Protein AF-A0AAD4V5F5-F1 (afdb_monomer)

Organism: Prunus dulcis (NCBI:txid3755)

Nearest PDB structures (foldseek):
  1jly-assembly1_B  TM=9.102E-01  e=1.883E-11  Amaranthus caudatus
  4efr-assembly1_A  TM=7.839E-01  e=2.768E-03  Bombyx mor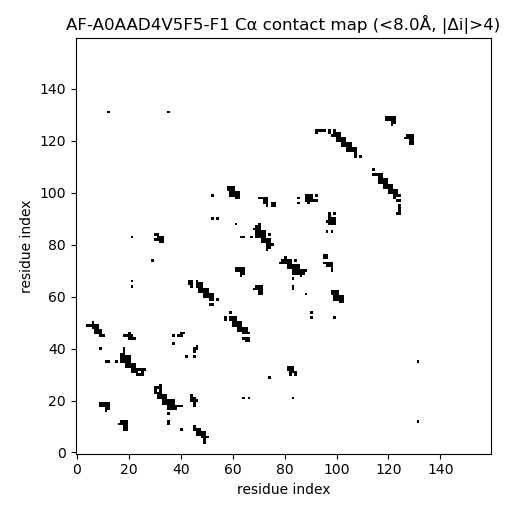i
  4iy8-assembly2_B  TM=7.505E-01  e=5.653E-03  Bombyx mori
  2y9g-assembly1_A  TM=6.798E-01  e=1.225E-02  Laetiporus sulphureus
  1w3a-assembly1_A  TM=6.903E-01  e=2.503E-02  Laetiporus sulphureus

InterPro domains:
  IPR008998 Agglutinin domain [PF07468] (3-132)
  IPR00899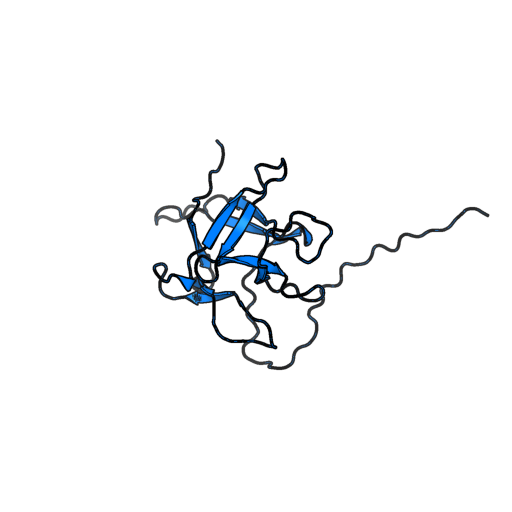8 Agglutinin domain [SM00791] (3-147)
  IPR036242 Agglutinin domain superfamily [SSF50382] (3-138)
  IPR053237 Natterin, C-terminal [PTHR39244] (1-140)

Structure (mmCIF, N/CA/C/O backbone):
data_AF-A0AAD4V5F5-F1
#
_entry.id   AF-A0AAD4V5F5-F1
#
loop_
_atom_site.group_PDB
_atom_site.id
_atom_site.type_symbol
_atom_site.label_atom_id
_atom_site.label_alt_id
_ato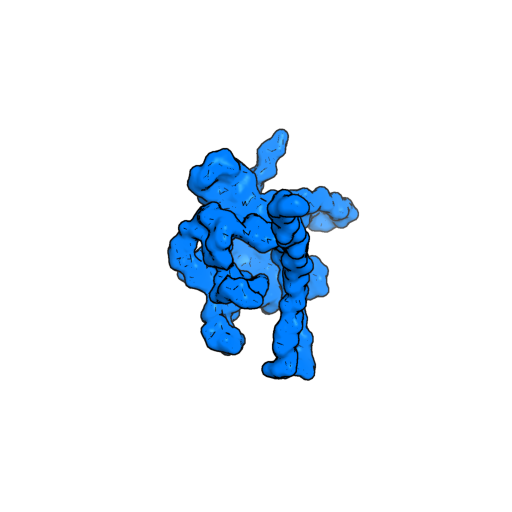m_site.label_comp_id
_atom_site.label_asym_id
_atom_site.label_entity_id
_atom_site.label_seq_id
_atom_site.pdbx_PDB_ins_code
_atom_site.Cartn_x
_atom_site.Cartn_y
_atom_site.Cartn_z
_atom_site.occupancy
_atom_site.B_iso_or_equiv
_atom_site.auth_seq_id
_atom_site.auth_comp_id
_atom_site.auth_asym_id
_atom_site.auth_atom_id
_atom_site.pdbx_PDB_model_num
ATOM 1 N N . MET A 1 1 ? 16.214 5.092 17.891 1.00 32.88 1 MET A N 1
ATOM 2 C CA . MET A 1 1 ? 16.113 5.566 16.495 1.00 32.88 1 MET A CA 1
ATOM 3 C C . MET A 1 1 ? 14.712 5.260 15.984 1.00 32.88 1 MET A C 1
ATOM 5 O O . MET A 1 1 ? 14.369 4.090 15.866 1.00 32.88 1 MET A O 1
ATOM 9 N N . ALA A 1 2 ? 13.869 6.277 15.794 1.00 42.41 2 ALA A N 1
ATOM 10 C CA . ALA A 1 2 ? 12.542 6.091 15.210 1.00 42.41 2 ALA A CA 1
ATOM 11 C C . ALA A 1 2 ? 12.698 5.975 13.689 1.00 42.41 2 ALA A C 1
ATOM 13 O O . ALA A 1 2 ? 13.260 6.865 13.058 1.00 42.41 2 ALA A O 1
ATOM 14 N N . PHE A 1 3 ? 12.250 4.864 13.110 1.00 54.47 3 PHE A N 1
ATOM 15 C CA . PHE A 1 3 ? 12.245 4.680 11.663 1.00 54.47 3 PHE A CA 1
ATOM 16 C C . PHE A 1 3 ? 11.147 5.569 11.067 1.00 54.47 3 PHE A C 1
ATOM 18 O O . PHE A 1 3 ? 9.963 5.255 11.180 1.00 54.47 3 PHE A O 1
ATOM 25 N N . GLN A 1 4 ? 11.536 6.714 10.505 1.00 58.75 4 GLN A N 1
ATOM 26 C CA . GLN A 1 4 ? 10.622 7.607 9.800 1.00 58.75 4 GLN A CA 1
ATOM 27 C C . GLN A 1 4 ? 10.596 7.220 8.327 1.00 58.75 4 GLN A C 1
ATOM 29 O O . GLN A 1 4 ? 11.562 7.414 7.593 1.00 58.75 4 GLN A O 1
ATOM 34 N N . LEU A 1 5 ? 9.479 6.633 7.911 1.00 66.62 5 LEU A N 1
ATOM 35 C CA . LEU A 1 5 ? 9.217 6.365 6.506 1.00 66.62 5 LEU A CA 1
ATOM 36 C C . LEU A 1 5 ? 8.971 7.685 5.767 1.00 66.62 5 LEU A C 1
ATOM 38 O O . LEU A 1 5 ? 8.318 8.577 6.318 1.00 66.62 5 LEU A O 1
ATOM 42 N N . PRO A 1 6 ? 9.465 7.822 4.527 1.00 78.00 6 PRO A N 1
ATOM 43 C CA . PRO A 1 6 ? 9.193 9.001 3.726 1.00 78.00 6 PRO A CA 1
ATOM 44 C C . PRO A 1 6 ? 7.686 9.137 3.475 1.00 78.00 6 PRO A C 1
ATOM 46 O O . PRO A 1 6 ? 6.978 8.152 3.255 1.00 78.00 6 PRO A O 1
ATOM 49 N N . ARG A 1 7 ? 7.193 10.382 3.490 1.00 83.81 7 ARG A N 1
ATOM 50 C CA . ARG A 1 7 ? 5.768 10.689 3.278 1.00 83.81 7 ARG A CA 1
ATOM 51 C C . ARG A 1 7 ? 5.276 10.228 1.907 1.00 83.81 7 ARG A C 1
ATOM 53 O O . ARG A 1 7 ? 4.127 9.820 1.791 1.00 83.81 7 ARG A O 1
ATOM 60 N N . PHE A 1 8 ? 6.136 10.285 0.896 1.00 87.56 8 PHE A N 1
ATOM 61 C CA . PHE A 1 8 ? 5.869 9.795 -0.451 1.00 87.56 8 PHE A CA 1
ATOM 62 C C . PHE A 1 8 ? 6.914 8.754 -0.822 1.00 87.56 8 PHE A C 1
ATOM 64 O O . PHE A 1 8 ? 8.098 8.935 -0.540 1.00 87.56 8 PHE A O 1
ATOM 71 N N . PHE A 1 9 ? 6.482 7.661 -1.437 1.00 85.62 9 PHE A N 1
ATOM 72 C CA . PHE A 1 9 ? 7.356 6.554 -1.788 1.00 85.62 9 PHE A CA 1
ATOM 73 C C . PHE A 1 9 ? 6.828 5.788 -2.999 1.00 85.62 9 PHE A C 1
ATOM 75 O O . PHE A 1 9 ? 5.644 5.829 -3.326 1.00 85.62 9 PHE A O 1
ATOM 82 N N . ALA A 1 10 ? 7.729 5.047 -3.636 1.00 86.12 10 ALA A N 1
ATOM 83 C CA . ALA A 1 10 ? 7.405 4.066 -4.657 1.00 86.12 10 ALA A CA 1
ATOM 84 C C . ALA A 1 10 ? 7.904 2.695 -4.198 1.00 86.12 10 ALA A C 1
ATOM 86 O O . ALA A 1 10 ? 8.963 2.579 -3.578 1.00 86.12 10 ALA A O 1
ATOM 87 N N . LEU A 1 11 ? 7.148 1.642 -4.502 1.00 83.56 11 LEU A N 1
ATOM 88 C CA . LEU A 1 11 ? 7.533 0.273 -4.165 1.00 83.56 11 LEU A CA 1
ATOM 89 C C . LEU A 1 11 ? 8.129 -0.400 -5.396 1.00 83.56 11 LEU A C 1
ATOM 91 O O . LEU A 1 11 ? 7.444 -0.556 -6.400 1.00 83.56 11 LEU A O 1
ATOM 95 N N . LYS A 1 12 ? 9.386 -0.837 -5.310 1.00 83.38 12 LYS A N 1
ATOM 96 C CA . LYS A 1 12 ? 10.024 -1.682 -6.327 1.00 83.38 12 LYS A CA 1
ATOM 97 C C . LYS A 1 12 ? 10.050 -3.125 -5.840 1.00 83.38 12 LYS A C 1
ATOM 99 O O . LYS A 1 12 ? 10.438 -3.401 -4.705 1.00 83.38 12 LYS A O 1
ATOM 104 N N . SER A 1 13 ? 9.639 -4.059 -6.687 1.00 78.81 13 SER A N 1
ATOM 105 C CA . SER A 1 13 ? 9.742 -5.482 -6.376 1.00 78.81 13 SER A CA 1
ATOM 106 C C . SER A 1 13 ? 11.127 -6.000 -6.758 1.00 78.81 13 SER A C 1
ATOM 108 O O . SER A 1 13 ? 11.558 -5.867 -7.899 1.00 78.81 13 SER A O 1
ATOM 110 N N . LYS A 1 14 ? 11.809 -6.666 -5.818 1.00 73.75 14 LYS A N 1
ATOM 111 C CA . LYS A 1 14 ? 13.106 -7.323 -6.070 1.00 73.75 14 LYS A CA 1
ATOM 112 C C . LYS A 1 14 ? 13.000 -8.500 -7.054 1.00 73.75 14 LYS A C 1
ATOM 114 O O . LYS A 1 14 ? 14.002 -8.916 -7.609 1.00 73.75 1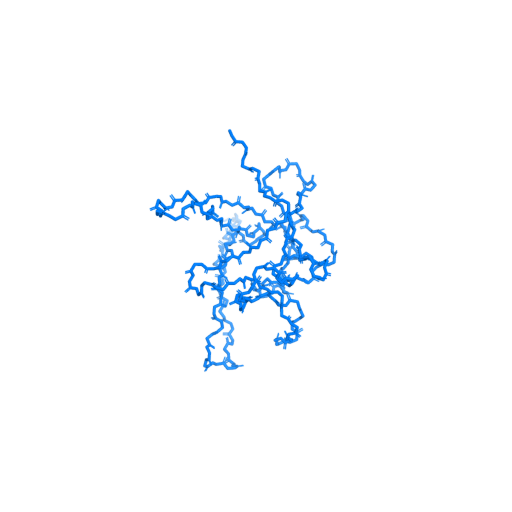4 LYS A O 1
ATOM 119 N N . LYS A 1 15 ? 11.801 -9.065 -7.260 1.00 72.12 15 LYS A N 1
ATOM 120 C CA . LYS A 1 15 ? 11.613 -10.272 -8.088 1.00 72.12 15 LYS A CA 1
ATOM 121 C C . LYS A 1 15 ? 11.598 -10.002 -9.588 1.00 72.12 15 LYS A C 1
ATOM 123 O O . LYS A 1 15 ? 12.042 -10.846 -10.349 1.00 72.12 15 LYS A O 1
ATOM 128 N N . ASN A 1 16 ? 11.002 -8.891 -9.996 1.00 75.50 16 ASN A N 1
ATOM 129 C CA . ASN A 1 16 ? 10.806 -8.536 -11.402 1.00 75.50 16 ASN A CA 1
ATOM 130 C C . ASN A 1 16 ? 11.392 -7.162 -11.739 1.00 75.50 16 ASN A C 1
ATOM 132 O O . ASN A 1 16 ? 11.224 -6.698 -12.856 1.00 75.50 16 ASN A O 1
ATOM 136 N N . GLU A 1 17 ? 12.011 -6.499 -10.759 1.00 79.69 17 GLU A N 1
ATOM 137 C CA . GLU A 1 17 ? 12.595 -5.160 -10.864 1.00 79.69 17 GLU A CA 1
ATOM 138 C C . GLU A 1 17 ? 11.636 -4.065 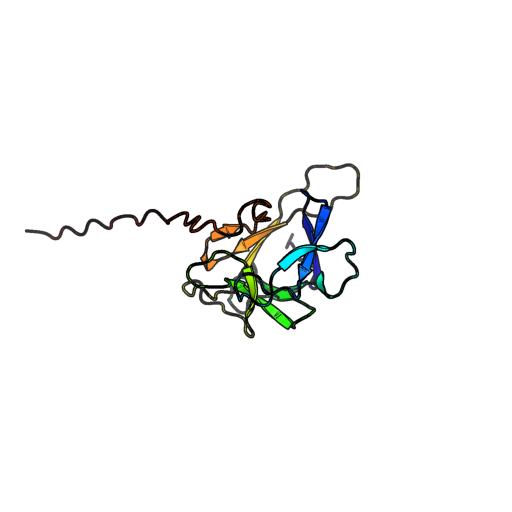-11.351 1.00 79.69 17 GLU A C 1
ATOM 140 O O . GLU A 1 17 ? 12.068 -2.961 -11.669 1.00 79.69 17 GLU A O 1
ATOM 145 N N . LYS A 1 18 ? 10.328 -4.330 -11.340 1.00 84.31 18 LYS A N 1
ATOM 146 C CA . LYS A 1 18 ? 9.295 -3.361 -11.705 1.00 84.31 18 LYS A CA 1
ATOM 147 C C . LYS A 1 18 ? 8.795 -2.608 -10.478 1.00 84.31 18 LYS A C 1
ATOM 149 O O . LYS A 1 18 ? 8.828 -3.110 -9.347 1.00 84.31 18 LYS A O 1
ATOM 154 N N . HIS A 1 19 ? 8.276 -1.416 -10.723 1.00 84.69 19 HIS A N 1
ATOM 155 C CA . HIS A 1 19 ? 7.588 -0.590 -9.746 1.00 84.69 19 HIS A CA 1
ATOM 156 C C . HIS A 1 19 ? 6.110 -0.972 -9.656 1.00 84.69 19 HIS A C 1
ATOM 158 O O . HIS A 1 19 ? 5.471 -1.301 -10.659 1.00 84.69 19 HIS A O 1
ATOM 164 N N . LEU A 1 20 ? 5.572 -0.945 -8.438 1.00 84.94 20 LEU A N 1
ATOM 165 C CA . LEU A 1 20 ? 4.140 -1.035 -8.199 1.00 84.94 20 LEU A CA 1
ATOM 166 C C . LEU A 1 20 ? 3.490 0.208 -8.795 1.00 84.94 20 LEU A C 1
ATOM 168 O O . LEU A 1 20 ? 3.857 1.317 -8.421 1.00 84.94 20 LEU A O 1
ATOM 172 N N . GLN A 1 21 ? 2.531 0.016 -9.688 1.00 86.06 21 GLN A N 1
ATOM 173 C CA . GLN A 1 21 ? 1.769 1.093 -10.293 1.00 86.06 21 GLN A CA 1
ATOM 174 C C . GLN A 1 21 ? 0.280 0.776 -10.294 1.00 86.06 21 GLN A C 1
ATOM 176 O O . GLN A 1 21 ? -0.131 -0.387 -10.330 1.00 86.06 21 GLN A O 1
ATOM 181 N N . TYR A 1 22 ? -0.518 1.832 -10.256 1.00 84.38 22 TYR A N 1
ATOM 182 C CA . TYR A 1 22 ? -1.937 1.775 -10.561 1.00 84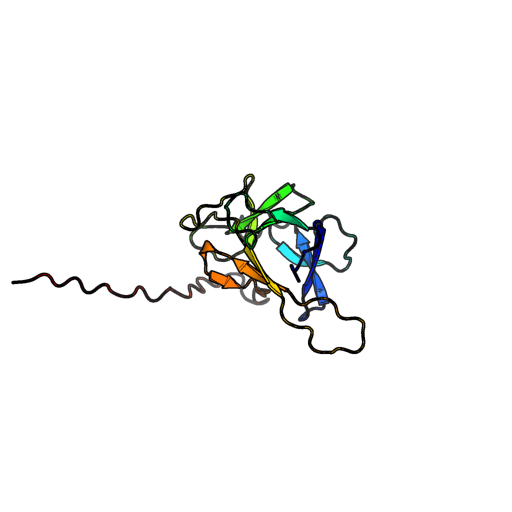.38 22 TYR A CA 1
ATOM 183 C C . TYR A 1 22 ? -2.146 1.398 -12.032 1.00 84.38 22 TYR A C 1
ATOM 185 O O . TYR A 1 22 ? -1.489 1.967 -12.904 1.00 84.38 22 TYR A O 1
ATOM 193 N N . ILE A 1 23 ? -3.064 0.470 -12.308 1.00 81.62 23 ILE A N 1
ATOM 194 C CA . ILE A 1 23 ? -3.480 0.128 -13.673 1.00 81.62 23 ILE A CA 1
ATOM 195 C C . ILE A 1 23 ? -4.957 0.466 -13.886 1.00 81.62 23 ILE A C 1
ATOM 197 O O . ILE A 1 23 ? -5.791 0.254 -13.009 1.00 81.62 23 ILE A O 1
ATOM 201 N N . HIS A 1 24 ? -5.282 0.977 -15.075 1.00 74.88 24 HIS A N 1
ATOM 202 C CA . HIS A 1 24 ? -6.657 1.301 -15.486 1.00 74.88 24 HIS A CA 1
ATOM 203 C C . HIS A 1 24 ? -7.458 0.093 -15.970 1.00 74.88 24 HIS A C 1
ATOM 205 O O . HIS A 1 24 ? -8.611 0.251 -16.350 1.00 74.88 24 HIS A O 1
ATOM 211 N N . GLN A 1 25 ? -6.851 -1.093 -16.012 1.00 72.31 25 GLN A N 1
ATOM 212 C CA . GLN A 1 25 ? -7.557 -2.301 -16.419 1.00 72.31 25 GLN A CA 1
ATOM 213 C C . GLN A 1 25 ? -8.453 -2.799 -15.292 1.00 72.31 25 GLN A C 1
ATOM 215 O O . GLN A 1 25 ? -7.984 -3.052 -14.181 1.00 72.31 25 GLN A O 1
ATOM 220 N N . ASP A 1 26 ? -9.717 -3.018 -15.635 1.00 67.81 26 ASP A N 1
ATOM 221 C CA . ASP A 1 26 ? -10.670 -3.699 -14.777 1.00 67.81 26 ASP A CA 1
ATOM 222 C C . ASP A 1 26 ? -10.486 -5.204 -14.947 1.00 67.81 26 ASP A C 1
ATOM 224 O O . ASP A 1 26 ? -10.866 -5.793 -15.960 1.00 67.81 26 ASP A O 1
ATOM 228 N N . ILE A 1 27 ? -9.876 -5.841 -13.953 1.00 66.62 27 ILE A N 1
ATOM 229 C CA . ILE A 1 27 ? -9.755 -7.300 -13.917 1.00 66.62 27 ILE A CA 1
ATOM 230 C C . ILE A 1 27 ? -10.887 -7.807 -13.035 1.00 66.62 27 ILE A C 1
ATOM 232 O O . ILE A 1 27 ? -10.998 -7.413 -11.878 1.00 66.62 27 ILE A O 1
ATOM 236 N N . GLU A 1 28 ? -11.753 -8.656 -13.588 1.00 64.88 28 GLU A N 1
ATOM 237 C CA . GLU A 1 28 ? -12.877 -9.258 -12.853 1.00 64.88 28 GLU A CA 1
ATOM 238 C C . GLU A 1 28 ? -13.815 -8.227 -12.180 1.00 64.88 28 GLU A C 1
ATOM 240 O O . GLU A 1 28 ? -14.368 -8.486 -11.117 1.00 64.88 28 GLU A O 1
ATOM 245 N N . LYS A 1 29 ? -14.034 -7.064 -12.822 1.00 69.62 29 LYS A N 1
ATOM 246 C CA . LYS A 1 29 ? -14.827 -5.918 -12.309 1.00 69.62 29 LYS A CA 1
ATOM 247 C C . LYS A 1 29 ? -14.217 -5.196 -11.102 1.00 69.62 29 LYS A C 1
ATOM 249 O O . LYS A 1 29 ? -14.895 -4.395 -10.459 1.00 69.62 29 LYS A O 1
ATOM 254 N N . LEU A 1 30 ? -12.952 -5.457 -10.788 1.00 71.38 30 LEU A N 1
ATOM 255 C CA . LEU A 1 30 ? -12.240 -4.728 -9.751 1.00 71.38 30 LEU A CA 1
ATOM 256 C C . LEU A 1 30 ? -11.573 -3.498 -10.348 1.00 71.38 30 LEU A C 1
ATOM 258 O O . LEU A 1 30 ? -10.706 -3.600 -11.213 1.00 71.38 30 LEU A O 1
ATOM 262 N N . HIS A 1 31 ? -11.962 -2.340 -9.831 1.00 78.94 31 HIS A N 1
ATOM 263 C CA . HIS A 1 31 ? -11.316 -1.075 -10.132 1.00 78.94 31 HIS A CA 1
ATOM 264 C C . HIS A 1 31 ? -10.159 -0.826 -9.161 1.00 78.94 31 HIS A C 1
ATOM 266 O O . HIS A 1 31 ? -10.176 -1.238 -7.999 1.00 78.94 31 HIS A O 1
ATOM 272 N N . GLY A 1 32 ? -9.154 -0.093 -9.625 1.00 81.00 32 GLY A N 1
ATOM 273 C CA . GLY A 1 32 ? -8.067 0.377 -8.774 1.00 81.00 32 GLY A CA 1
ATOM 274 C C . GLY A 1 32 ? -6.990 -0.651 -8.464 1.00 81.00 32 GLY A C 1
ATOM 275 O O . GLY A 1 32 ? -6.391 -0.641 -7.385 1.00 81.00 32 GLY A O 1
ATOM 276 N N . ILE A 1 33 ? -6.740 -1.545 -9.412 1.00 84.06 33 ILE A N 1
ATOM 277 C CA . ILE A 1 33 ? -5.764 -2.616 -9.271 1.00 84.06 33 ILE A CA 1
ATOM 278 C C . ILE A 1 33 ? -4.347 -2.042 -9.241 1.00 84.06 33 ILE A C 1
ATOM 280 O O . ILE A 1 33 ? -4.003 -1.108 -9.967 1.00 84.06 33 ILE A O 1
ATOM 284 N N . LEU A 1 34 ? -3.513 -2.627 -8.381 1.00 85.00 34 LEU A N 1
ATOM 285 C CA . LEU A 1 34 ? -2.098 -2.302 -8.264 1.00 85.00 34 LEU A CA 1
ATOM 286 C C . LEU A 1 34 ? -1.266 -3.466 -8.804 1.00 85.00 34 LEU A C 1
ATOM 288 O O . LEU A 1 34 ? -1.397 -4.600 -8.34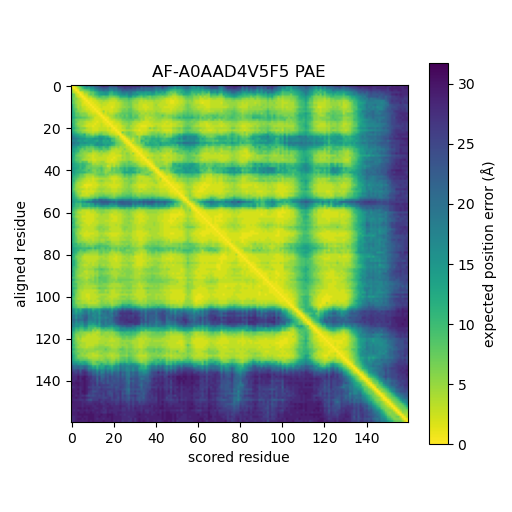2 1.00 85.00 34 LEU A O 1
ATOM 292 N N . GLN A 1 35 ? -0.382 -3.190 -9.759 1.00 83.38 35 GLN A N 1
ATOM 293 C CA . GLN A 1 35 ? 0.444 -4.202 -10.410 1.00 83.38 35 GLN A CA 1
ATOM 294 C C . GLN A 1 35 ? 1.907 -3.763 -10.466 1.00 83.38 35 GLN A C 1
ATOM 296 O O . GLN A 1 35 ? 2.218 -2.601 -10.701 1.00 83.38 35 GLN A O 1
ATOM 301 N N . PHE A 1 36 ? 2.832 -4.704 -10.273 1.00 82.12 36 PHE A N 1
ATOM 302 C CA . PHE A 1 36 ? 4.259 -4.453 -10.476 1.00 82.12 36 PHE A CA 1
ATOM 303 C C . PHE A 1 36 ? 4.618 -4.543 -11.963 1.00 82.12 36 PHE A C 1
ATOM 305 O O . PHE A 1 36 ? 5.241 -5.513 -12.395 1.00 82.12 36 PHE A O 1
ATOM 312 N N . SER A 1 37 ? 4.196 -3.549 -12.736 1.00 81.38 37 SER A N 1
ATOM 313 C CA . SER A 1 37 ? 4.462 -3.433 -14.175 1.00 81.38 37 SER A CA 1
ATOM 314 C C . SER A 1 37 ? 5.129 -2.110 -14.561 1.00 81.38 37 SER A C 1
ATOM 316 O O . SER A 1 37 ? 5.476 -1.936 -15.722 1.00 81.38 37 SER A O 1
ATOM 318 N N . GLY A 1 38 ? 5.352 -1.198 -13.608 1.00 77.25 38 GLY A N 1
ATOM 319 C CA . GLY A 1 38 ? 5.925 0.114 -13.888 1.00 77.25 38 GLY A CA 1
ATOM 320 C C . GLY A 1 38 ? 7.421 0.053 -14.166 1.00 77.25 38 GLY A C 1
ATOM 321 O O . GLY A 1 38 ? 8.192 -0.442 -13.345 1.00 77.25 38 GLY A O 1
ATOM 322 N N . ASP A 1 39 ? 7.831 0.591 -15.308 1.00 76.81 39 ASP A N 1
ATOM 323 C CA . ASP A 1 39 ? 9.239 0.748 -15.687 1.00 76.81 39 ASP A CA 1
ATOM 324 C C . ASP A 1 39 ? 9.873 2.020 -15.117 1.00 76.81 39 ASP A C 1
ATOM 326 O O . ASP A 1 39 ? 11.080 2.070 -14.898 1.00 76.81 39 ASP A O 1
ATOM 330 N N . ASN A 1 40 ? 9.062 3.045 -14.837 1.00 73.69 40 ASN A N 1
ATOM 331 C CA . ASN A 1 40 ? 9.545 4.353 -14.415 1.00 73.69 40 ASN A CA 1
ATOM 332 C C . ASN A 1 40 ? 8.969 4.764 -13.051 1.00 73.69 40 ASN A C 1
ATOM 334 O O . ASN A 1 40 ? 7.753 4.857 -12.876 1.00 73.69 40 ASN A O 1
ATOM 338 N N . VAL A 1 41 ? 9.855 5.067 -12.099 1.00 72.44 41 VAL A N 1
ATOM 339 C CA . VAL A 1 41 ? 9.509 5.536 -10.745 1.00 72.44 41 VAL A CA 1
ATOM 340 C C . VAL A 1 41 ? 8.898 6.943 -10.731 1.00 72.44 41 VAL A C 1
ATOM 342 O O . VAL A 1 41 ? 8.187 7.298 -9.796 1.00 72.44 41 VAL A O 1
ATOM 345 N N . VAL A 1 42 ? 9.157 7.739 -11.774 1.00 74.31 42 VAL A N 1
ATOM 346 C CA . VAL A 1 42 ? 8.651 9.117 -11.915 1.00 74.31 42 VAL A CA 1
ATOM 347 C C . VAL A 1 42 ? 7.177 9.133 -12.343 1.00 74.31 42 VAL A C 1
ATOM 349 O O . VAL A 1 42 ? 6.529 10.175 -12.341 1.00 74.31 42 VAL A O 1
ATOM 352 N N . SER A 1 43 ? 6.619 7.971 -12.689 1.00 77.88 43 SER A N 1
ATOM 353 C CA . SER A 1 43 ? 5.216 7.852 -13.060 1.00 77.88 43 SER A CA 1
ATOM 354 C C . SER A 1 43 ? 4.301 8.219 -11.881 1.00 77.88 43 SER A C 1
ATOM 356 O O . SER A 1 43 ? 4.445 7.628 -10.806 1.00 77.88 43 SER A O 1
ATOM 358 N N . PRO A 1 44 ? 3.306 9.112 -12.061 1.00 80.62 44 PRO A N 1
ATOM 359 C CA . PRO A 1 44 ? 2.356 9.458 -10.998 1.00 80.62 44 PRO A CA 1
ATOM 360 C C . PRO A 1 44 ? 1.539 8.242 -10.532 1.00 80.62 44 PRO A C 1
ATOM 362 O O . PRO A 1 44 ? 1.086 8.187 -9.391 1.00 80.62 44 PRO A O 1
ATOM 365 N N . TYR A 1 45 ? 1.405 7.223 -11.387 1.00 85.38 45 TYR A N 1
ATOM 366 C CA . TYR A 1 45 ? 0.744 5.955 -11.073 1.00 85.38 45 TYR A CA 1
ATOM 367 C C . TYR A 1 45 ? 1.539 5.076 -10.100 1.00 85.38 45 TYR A C 1
ATOM 369 O O . TYR A 1 45 ? 0.955 4.203 -9.460 1.00 85.38 45 TYR A O 1
ATOM 377 N N . ALA A 1 46 ? 2.854 5.288 -9.995 1.00 86.31 46 ALA A N 1
ATOM 378 C CA . ALA A 1 46 ? 3.759 4.523 -9.137 1.00 86.31 46 ALA A CA 1
ATOM 379 C C . ALA A 1 46 ? 4.051 5.211 -7.790 1.00 86.31 46 ALA A C 1
ATOM 381 O O . ALA A 1 46 ? 4.826 4.693 -6.980 1.00 86.31 46 ALA A O 1
ATOM 382 N N . GLN A 1 47 ? 3.439 6.374 -7.547 1.00 89.38 47 GLN A N 1
ATOM 383 C CA . GLN A 1 47 ? 3.622 7.157 -6.331 1.00 89.38 47 GLN A CA 1
ATOM 384 C C . GLN A 1 47 ? 2.532 6.853 -5.300 1.00 89.38 47 GLN A C 1
ATOM 386 O O . GLN A 1 47 ? 1.330 6.888 -5.581 1.00 89.38 47 GLN A O 1
ATOM 391 N N . PHE A 1 48 ? 2.973 6.587 -4.074 1.00 90.19 48 PHE A N 1
ATOM 392 C CA . PHE A 1 48 ? 2.117 6.338 -2.925 1.00 90.19 48 PHE A CA 1
ATOM 393 C C . PHE A 1 48 ? 2.477 7.282 -1.789 1.00 90.19 48 PHE A C 1
ATOM 395 O O . PHE A 1 48 ? 3.636 7.642 -1.586 1.00 90.19 48 PHE A O 1
ATOM 402 N N . GLN A 1 49 ? 1.465 7.659 -1.024 1.00 91.25 49 GLN A N 1
ATOM 403 C CA . GLN A 1 49 ? 1.589 8.487 0.154 1.00 91.25 49 GLN A CA 1
ATOM 404 C C . GLN A 1 49 ? 1.356 7.645 1.404 1.00 91.25 49 GLN A C 1
ATOM 406 O O . GLN A 1 49 ? 0.376 6.905 1.502 1.00 91.25 49 GLN A O 1
ATOM 411 N N . MET A 1 50 ? 2.247 7.796 2.377 1.00 89.06 50 MET A N 1
ATOM 412 C CA . MET A 1 50 ? 2.057 7.282 3.721 1.00 89.06 50 MET A CA 1
ATOM 413 C C . MET A 1 50 ? 1.320 8.322 4.556 1.00 89.06 50 MET A C 1
ATOM 415 O O . MET A 1 50 ? 1.741 9.477 4.645 1.00 89.06 50 MET A O 1
ATOM 419 N N . VAL A 1 51 ? 0.226 7.905 5.177 1.00 90.19 51 VAL A N 1
ATOM 420 C CA . VAL A 1 51 ? -0.579 8.734 6.073 1.00 90.19 51 VAL A CA 1
ATOM 421 C C . VAL A 1 51 ? -0.569 8.056 7.436 1.00 90.19 51 VAL A C 1
ATOM 423 O O . VAL A 1 51 ? -0.838 6.863 7.529 1.00 90.19 51 VAL A O 1
ATOM 426 N N . ALA A 1 52 ? -0.203 8.775 8.495 1.00 87.94 52 ALA A N 1
ATOM 427 C CA . ALA A 1 52 ? -0.214 8.206 9.841 1.00 87.94 52 ALA A CA 1
ATOM 428 C C . ALA A 1 52 ? -1.647 7.822 10.240 1.00 87.94 52 ALA A C 1
ATOM 430 O O . ALA A 1 52 ? -2.583 8.554 9.918 1.00 87.94 52 ALA A O 1
ATOM 431 N N . ALA A 1 53 ? -1.809 6.691 10.929 1.00 86.50 53 ALA A N 1
ATOM 432 C CA . ALA A 1 53 ? -3.082 6.373 11.562 1.00 86.50 53 ALA A CA 1
ATOM 433 C C . ALA A 1 53 ? -3.372 7.382 12.687 1.00 86.50 53 ALA A C 1
ATOM 435 O O . ALA A 1 53 ? -2.461 7.818 13.397 1.00 86.50 53 ALA A O 1
ATOM 436 N N . THR A 1 54 ? -4.642 7.736 12.843 1.00 82.38 54 THR A N 1
ATOM 437 C CA . THR A 1 54 ? -5.176 8.536 13.950 1.00 82.38 54 THR A CA 1
ATOM 438 C C . THR A 1 54 ? -5.147 7.746 15.258 1.00 82.38 54 THR A C 1
ATOM 440 O O . THR A 1 54 ? -4.914 8.316 16.324 1.00 82.38 54 THR A O 1
ATOM 443 N N . SER A 1 55 ? -5.338 6.424 15.188 1.00 70.06 55 SER A N 1
ATOM 444 C CA . SER A 1 55 ? -5.190 5.520 16.331 1.00 70.06 55 SER A CA 1
ATOM 445 C C . SER A 1 55 ? -3.844 5.715 17.046 1.00 70.06 55 SER A C 1
ATOM 447 O O . SER A 1 55 ? -2.795 5.803 16.409 1.00 70.06 55 SER A O 1
ATOM 449 N N . CYS A 1 56 ? -3.844 5.699 18.388 1.00 56.78 56 CYS A N 1
ATOM 450 C CA . CYS A 1 56 ? -2.672 5.923 19.257 1.00 56.78 56 CYS A CA 1
ATOM 451 C C . CYS A 1 56 ? -1.449 5.014 18.992 1.00 56.78 56 CYS A C 1
ATOM 453 O O . CYS A 1 56 ? -0.385 5.207 19.589 1.00 56.78 56 CYS A O 1
ATOM 455 N N . ASN A 1 57 ? -1.552 4.031 18.097 1.00 65.69 57 ASN A N 1
ATOM 456 C CA . ASN A 1 57 ? -0.414 3.258 17.632 1.00 65.69 57 ASN A CA 1
ATOM 457 C C . ASN A 1 57 ? 0.362 4.012 16.546 1.00 65.69 57 ASN A C 1
ATOM 459 O O . ASN A 1 57 ? 0.143 3.807 15.355 1.00 65.69 57 ASN A O 1
ATOM 463 N N . ARG A 1 58 ? 1.395 4.760 16.960 1.00 68.75 58 ARG A N 1
ATOM 464 C CA . ARG A 1 58 ? 2.380 5.446 16.084 1.00 68.75 58 ARG A CA 1
ATOM 465 C C . ARG A 1 58 ? 3.106 4.552 15.057 1.00 68.75 58 ARG A C 1
ATOM 467 O O . ARG A 1 58 ? 3.968 5.032 14.329 1.00 68.75 58 ARG A O 1
ATOM 474 N N . ARG A 1 59 ? 2.825 3.249 15.038 1.00 82.44 59 ARG A N 1
ATOM 475 C CA . ARG A 1 59 ? 3.400 2.263 14.113 1.00 82.44 59 ARG A CA 1
ATOM 476 C C . ARG A 1 59 ? 2.475 1.911 12.953 1.00 82.44 59 ARG A C 1
ATOM 478 O O . ARG A 1 59 ? 2.937 1.269 12.019 1.00 82.44 59 ARG A O 1
ATOM 485 N N . LEU A 1 60 ? 1.195 2.271 13.023 1.00 88.50 60 LEU A N 1
ATOM 486 C CA . LEU A 1 60 ? 0.230 1.955 11.978 1.00 88.50 60 LEU A CA 1
ATOM 487 C C . LEU A 1 60 ? 0.090 3.131 11.019 1.00 88.50 60 LEU A C 1
ATOM 489 O O . LEU A 1 60 ? 0.111 4.295 11.422 1.00 88.50 60 LEU A O 1
ATOM 493 N N . VAL A 1 61 ? -0.034 2.810 9.738 1.00 90.94 61 VAL A N 1
ATOM 494 C CA . VAL A 1 61 ? -0.145 3.797 8.668 1.00 90.94 61 VAL A CA 1
ATOM 495 C C . VAL A 1 61 ? -1.218 3.375 7.681 1.00 90.94 61 VAL A C 1
ATOM 497 O O . VAL A 1 61 ? -1.440 2.187 7.449 1.00 90.94 61 VAL A O 1
ATOM 500 N N . HIS A 1 62 ? -1.838 4.358 7.055 1.00 92.00 62 HIS A N 1
ATOM 501 C CA . HIS A 1 62 ? -2.591 4.184 5.831 1.00 92.00 62 HIS A CA 1
ATOM 502 C C . HIS A 1 62 ? -1.675 4.437 4.639 1.00 92.00 62 HIS A C 1
ATOM 504 O O . HIS A 1 62 ? -0.750 5.253 4.691 1.00 92.00 62 HIS A O 1
ATOM 510 N N . ILE A 1 63 ? -1.949 3.742 3.543 1.00 91.75 63 ILE A N 1
ATOM 511 C CA . ILE A 1 63 ? -1.266 3.970 2.275 1.00 91.75 63 ILE A CA 1
ATOM 512 C C . ILE A 1 63 ? -2.308 4.463 1.286 1.00 91.75 63 ILE A C 1
ATOM 514 O O . ILE A 1 63 ? -3.352 3.836 1.124 1.00 91.75 63 ILE A O 1
ATOM 518 N N . ARG A 1 64 ? -2.023 5.587 0.636 1.00 92.38 64 ARG A N 1
ATOM 519 C CA . ARG A 1 64 ? -2.894 6.230 -0.347 1.00 92.38 64 ARG A CA 1
ATOM 520 C C . ARG A 1 64 ? -2.182 6.286 -1.690 1.00 92.38 64 ARG A C 1
ATOM 522 O O . ARG A 1 64 ? -1.003 6.624 -1.733 1.00 92.38 64 ARG A O 1
ATOM 529 N N . SER A 1 65 ? -2.860 5.962 -2.785 1.00 90.56 65 SER A N 1
ATOM 530 C CA . SER A 1 65 ? -2.296 6.206 -4.116 1.00 90.56 65 SER A CA 1
ATOM 531 C C . SER A 1 65 ? -2.349 7.701 -4.425 1.00 90.56 65 SER A C 1
ATOM 533 O O . SER A 1 65 ? -3.381 8.343 -4.229 1.00 90.56 65 SER A O 1
ATOM 535 N N . CYS A 1 66 ? -1.241 8.258 -4.916 1.00 89.69 66 CYS A N 1
ATOM 536 C CA . CYS A 1 66 ? -1.182 9.664 -5.316 1.00 89.69 66 CYS A CA 1
ATOM 537 C C . CYS A 1 66 ? -1.986 9.947 -6.589 1.00 89.69 66 CYS A C 1
ATOM 539 O O . CYS A 1 66 ? -2.360 11.091 -6.821 1.00 89.69 66 CYS A O 1
ATOM 541 N N . TYR A 1 67 ? -2.268 8.920 -7.396 1.00 88.88 67 TYR A N 1
ATOM 542 C CA . TYR A 1 67 ? -3.003 9.079 -8.644 1.00 88.88 67 TYR A CA 1
ATOM 543 C C . TYR A 1 67 ? -4.499 9.304 -8.411 1.00 88.88 67 TYR A C 1
ATOM 545 O O . TYR A 1 67 ? -5.044 10.341 -8.777 1.00 88.88 67 TYR A O 1
ATOM 553 N N . ASN A 1 68 ? -5.171 8.329 -7.797 1.00 88.50 68 ASN A N 1
ATOM 554 C CA . ASN A 1 68 ? -6.623 8.367 -7.629 1.00 88.50 68 ASN A CA 1
ATOM 555 C C . ASN A 1 68 ? -7.056 8.877 -6.254 1.00 88.50 68 ASN A C 1
ATOM 557 O O . ASN A 1 68 ? -8.250 8.919 -5.973 1.00 88.50 68 ASN A O 1
ATOM 561 N N . ASN A 1 69 ? -6.102 9.251 -5.396 1.00 91.38 69 ASN A N 1
ATOM 562 C CA . ASN A 1 69 ? -6.381 9.780 -4.070 1.00 91.38 69 ASN A CA 1
ATOM 563 C C . ASN A 1 69 ? -7.179 8.814 -3.172 1.00 91.38 69 ASN A C 1
ATOM 565 O O . ASN A 1 69 ? -7.771 9.256 -2.185 1.00 91.38 69 ASN A O 1
ATOM 569 N N . LYS A 1 70 ? -7.137 7.507 -3.458 1.00 93.00 70 LYS A N 1
ATOM 570 C CA . LYS A 1 70 ? -7.800 6.459 -2.674 1.00 93.00 70 LYS A CA 1
ATOM 571 C C . LYS A 1 70 ? -6.817 5.672 -1.818 1.00 93.00 70 LYS A C 1
ATOM 573 O O . LYS A 1 70 ? -5.633 5.537 -2.142 1.00 93.00 70 LYS A O 1
ATOM 578 N N . TYR A 1 71 ? -7.324 5.139 -0.717 1.00 93.25 71 TYR A N 1
ATOM 579 C CA . TYR A 1 71 ? -6.594 4.300 0.215 1.00 93.25 71 TYR A CA 1
ATOM 580 C C . TYR A 1 71 ? -6.519 2.855 -0.272 1.00 93.25 71 TYR A C 1
ATOM 582 O O . TYR A 1 71 ? -7.435 2.326 -0.909 1.00 93.25 71 TYR A O 1
ATOM 590 N N . LEU A 1 72 ? -5.397 2.217 0.048 1.00 91.88 72 LEU A N 1
ATOM 591 C CA . LEU A 1 72 ? -5.197 0.796 -0.167 1.00 91.88 72 LEU A CA 1
ATOM 592 C C . LEU A 1 72 ? -6.069 0.023 0.818 1.00 91.88 72 LEU A C 1
ATOM 594 O O . LEU A 1 72 ? -5.942 0.170 2.033 1.00 91.88 72 LEU A O 1
ATOM 598 N N . ALA A 1 73 ? -6.941 -0.805 0.266 1.00 91.56 73 ALA A N 1
ATOM 599 C CA . ALA A 1 73 ? -7.857 -1.651 1.004 1.00 91.56 73 ALA A CA 1
ATOM 600 C C . ALA A 1 73 ? -7.967 -3.002 0.309 1.00 91.56 73 ALA A C 1
ATOM 602 O O . ALA A 1 73 ? -7.530 -3.181 -0.832 1.00 91.56 73 ALA A O 1
ATOM 603 N N . ARG A 1 74 ? -8.584 -3.965 0.985 1.00 89.56 74 ARG A N 1
ATOM 604 C CA . ARG A 1 74 ? -9.005 -5.193 0.316 1.00 89.56 74 ARG A CA 1
ATOM 605 C C . ARG A 1 74 ? -10.070 -4.872 -0.729 1.00 89.56 74 ARG A C 1
ATOM 607 O O . ARG A 1 74 ? -10.944 -4.053 -0.472 1.00 89.56 74 ARG A O 1
ATOM 614 N N . ALA A 1 75 ? -9.990 -5.548 -1.870 1.00 85.44 75 ALA A N 1
ATOM 615 C CA . ALA A 1 75 ? -10.996 -5.480 -2.924 1.00 85.44 75 ALA A CA 1
ATOM 616 C C . ALA A 1 75 ? -12.373 -5.911 -2.404 1.00 85.44 75 ALA A C 1
ATOM 618 O O . ALA A 1 75 ? -13.340 -5.177 -2.548 1.00 85.44 75 ALA A O 1
ATOM 619 N N . ASP A 1 76 ? -12.419 -7.056 -1.713 1.00 83.19 76 ASP A N 1
ATOM 620 C CA . ASP A 1 76 ? -13.646 -7.632 -1.167 1.00 83.19 76 ASP A CA 1
ATOM 621 C C . ASP A 1 76 ? -13.406 -8.355 0.162 1.00 83.19 76 ASP A C 1
ATOM 623 O O . ASP A 1 76 ? -12.278 -8.701 0.544 1.00 83.19 76 ASP A O 1
ATOM 627 N N . LYS A 1 77 ? -14.510 -8.698 0.833 1.00 83.31 77 LYS A N 1
ATOM 628 C CA . LYS A 1 77 ? -14.518 -9.557 2.024 1.00 83.31 77 LYS A CA 1
ATOM 629 C C . LYS A 1 77 ? -13.952 -10.956 1.756 1.00 83.31 77 LYS A C 1
ATOM 631 O O . LYS A 1 77 ? -13.319 -11.525 2.653 1.00 83.31 77 LYS A O 1
ATOM 636 N N . ASP A 1 78 ? -14.128 -11.478 0.546 1.00 81.81 78 ASP A N 1
ATOM 637 C CA . ASP A 1 78 ? -13.728 -12.840 0.172 1.00 81.81 78 ASP A CA 1
ATOM 638 C C . ASP A 1 78 ? -12.356 -12.899 -0.516 1.00 81.81 78 ASP A C 1
ATOM 640 O O . ASP A 1 78 ? -11.666 -13.919 -0.442 1.00 81.81 78 ASP A O 1
ATOM 644 N N . HIS A 1 79 ? -11.902 -11.784 -1.094 1.00 77.69 79 HIS A N 1
ATOM 645 C CA . HIS A 1 79 ? -10.618 -11.688 -1.783 1.00 77.69 79 HIS A CA 1
ATOM 646 C C . HIS A 1 79 ? -9.532 -11.056 -0.910 1.00 77.69 79 HIS A C 1
ATOM 648 O O . HIS A 1 79 ? -9.773 -10.214 -0.042 1.00 77.69 79 HIS A O 1
ATOM 654 N N . TRP A 1 80 ? -8.291 -11.484 -1.128 1.00 80.44 80 TRP A N 1
ATOM 655 C CA . TRP A 1 80 ? -7.107 -10.934 -0.452 1.00 80.44 80 TRP A CA 1
ATOM 656 C C . TRP A 1 80 ? -6.344 -9.942 -1.322 1.00 80.44 80 TRP A C 1
ATOM 658 O O . TRP A 1 80 ? -5.244 -9.520 -0.964 1.00 80.44 80 TRP A O 1
ATOM 668 N N . TRP A 1 81 ? -6.905 -9.607 -2.481 1.00 82.38 81 TRP A N 1
ATOM 669 C CA . TRP A 1 81 ? -6.342 -8.610 -3.370 1.00 82.38 81 TRP A CA 1
ATOM 670 C C . TRP A 1 81 ? -6.479 -7.237 -2.742 1.00 82.38 81 TRP A C 1
ATOM 672 O O . TRP A 1 81 ? -7.494 -6.925 -2.119 1.00 82.38 81 TRP A O 1
ATOM 682 N N . ILE A 1 82 ? -5.421 -6.451 -2.884 1.00 86.81 82 ILE A N 1
ATOM 683 C CA . ILE A 1 82 ? -5.357 -5.089 -2.384 1.00 86.81 82 ILE A CA 1
ATOM 684 C C . ILE A 1 82 ? -5.478 -4.154 -3.576 1.00 86.81 82 ILE A C 1
ATOM 686 O O . ILE A 1 82 ? -4.738 -4.292 -4.550 1.00 86.81 82 ILE A O 1
ATOM 690 N N . VAL A 1 83 ? -6.407 -3.216 -3.473 1.00 89.25 83 VAL A N 1
ATOM 691 C CA . VAL A 1 83 ? -6.722 -2.220 -4.494 1.00 89.25 83 VAL A CA 1
ATOM 692 C C . VAL A 1 83 ? -6.676 -0.833 -3.869 1.00 89.25 83 VAL A C 1
ATOM 694 O O . VAL A 1 83 ? -6.931 -0.668 -2.675 1.00 89.25 83 VAL A O 1
ATOM 697 N N . ALA A 1 84 ? -6.365 0.182 -4.667 1.00 90.31 84 ALA A N 1
ATOM 698 C CA . ALA A 1 84 ? -6.539 1.579 -4.284 1.00 90.31 84 ALA A CA 1
ATOM 699 C C . ALA A 1 84 ? -8.013 1.972 -4.482 1.00 90.31 84 ALA A C 1
ATOM 701 O O . ALA A 1 84 ? -8.339 2.724 -5.396 1.00 90.31 84 ALA A O 1
ATOM 702 N N . GLY A 1 85 ? -8.907 1.394 -3.679 1.00 88.94 85 GLY A N 1
ATOM 703 C CA . GLY A 1 85 ? -10.358 1.487 -3.874 1.00 88.94 85 GLY A CA 1
ATOM 704 C C . GLY A 1 85 ? -11.115 2.249 -2.788 1.00 88.94 85 GLY A C 1
ATOM 705 O O . GLY A 1 85 ? -12.228 2.691 -3.051 1.00 88.94 85 GLY A O 1
ATOM 706 N N . ALA A 1 86 ? -10.533 2.428 -1.599 1.00 91.38 86 ALA A N 1
ATOM 707 C CA . ALA A 1 86 ? -11.236 3.028 -0.467 1.00 91.38 86 ALA A CA 1
ATOM 708 C C . ALA A 1 86 ? -11.163 4.559 -0.493 1.00 91.38 86 ALA A C 1
ATOM 710 O O . ALA A 1 86 ? -10.079 5.131 -0.586 1.00 91.38 86 ALA A O 1
ATOM 711 N N . ASP A 1 87 ? -12.309 5.223 -0.381 1.00 92.19 87 ASP A N 1
ATOM 712 C CA . ASP A 1 87 ? -12.382 6.689 -0.374 1.00 92.19 87 ASP A CA 1
ATOM 713 C C . ASP A 1 87 ? -11.926 7.290 0.968 1.00 92.19 87 ASP A C 1
ATOM 715 O O . ASP A 1 87 ? -11.319 8.359 0.999 1.00 92.19 87 ASP A O 1
ATOM 719 N N . GLU A 1 88 ? -12.122 6.557 2.068 1.00 92.38 88 GLU A N 1
ATOM 720 C CA . GLU A 1 88 ? -11.814 6.996 3.432 1.00 92.38 88 GLU A CA 1
ATOM 721 C C . GLU A 1 88 ? -10.887 6.010 4.168 1.00 92.38 88 GLU A C 1
ATOM 723 O O . GLU A 1 88 ? -10.871 4.808 3.866 1.00 92.38 88 GLU A O 1
ATOM 728 N N . PRO A 1 89 ? -10.089 6.484 5.145 1.00 92.62 89 PRO A N 1
ATOM 729 C CA . PRO A 1 89 ? -9.311 5.606 6.008 1.00 92.62 89 PRO A CA 1
ATOM 730 C C . PRO A 1 89 ? -10.228 4.812 6.953 1.00 92.62 89 PRO A C 1
ATOM 732 O O . PRO A 1 89 ? -11.148 5.363 7.549 1.00 92.62 89 PRO A O 1
ATOM 735 N N . GLN A 1 90 ? -9.947 3.520 7.137 1.00 92.50 90 GLN A N 1
ATOM 736 C CA . GLN A 1 90 ? -10.694 2.643 8.037 1.00 92.50 90 GLN A CA 1
ATOM 737 C C . GLN A 1 90 ? -9.740 1.994 9.039 1.00 92.50 90 GLN A C 1
ATOM 739 O O . GLN A 1 90 ? -8.881 1.188 8.666 1.00 92.50 90 GLN A O 1
ATOM 744 N N . GLU A 1 91 ? -9.902 2.346 10.313 1.00 91.06 91 GLU A N 1
ATOM 745 C CA . GLU A 1 91 ? -9.029 1.904 11.404 1.00 91.06 91 GLU A CA 1
ATOM 746 C C . GLU A 1 91 ? -9.564 0.698 12.181 1.00 91.06 91 GLU A C 1
ATOM 748 O O . GLU A 1 91 ? -8.810 0.070 12.930 1.00 91.06 91 GLU A O 1
ATOM 753 N N . ASP A 1 92 ? -10.835 0.331 11.998 1.00 89.88 92 ASP A N 1
ATOM 754 C CA . ASP A 1 92 ? -11.384 -0.854 12.646 1.00 89.88 92 ASP A CA 1
ATOM 755 C C . ASP A 1 92 ? -10.743 -2.121 12.063 1.00 89.88 92 ASP A C 1
ATOM 757 O O . ASP A 1 92 ? -10.994 -2.533 10.928 1.00 89.88 92 ASP A O 1
ATOM 761 N N . GLN A 1 93 ? -9.909 -2.765 12.878 1.00 89.25 93 GLN A N 1
ATOM 762 C CA . GLN A 1 93 ? -9.179 -3.983 12.526 1.00 89.25 93 GLN A CA 1
ATOM 763 C C . GLN A 1 93 ? -10.096 -5.204 12.374 1.00 89.25 93 GLN A C 1
ATOM 765 O O . GLN A 1 93 ? -9.650 -6.245 11.892 1.00 89.25 93 GLN A O 1
ATOM 770 N N . SER A 1 94 ? -11.362 -5.106 12.784 1.00 88.50 94 SER A N 1
ATOM 771 C CA . SER A 1 94 ? -12.372 -6.156 12.628 1.00 88.50 94 SER A CA 1
ATOM 772 C C . SER A 1 94 ? -13.021 -6.118 11.244 1.00 88.50 94 SER A C 1
ATOM 774 O O . SER A 1 94 ? -13.492 -7.151 10.756 1.00 88.50 94 SER A O 1
ATOM 776 N N . LEU A 1 95 ? -13.024 -4.951 10.590 1.00 90.88 95 LEU A N 1
ATOM 777 C CA . LEU A 1 95 ? -13.646 -4.751 9.287 1.00 90.88 95 LEU A CA 1
ATOM 778 C C . LEU A 1 95 ? -12.721 -5.187 8.156 1.00 90.88 95 LEU A C 1
ATOM 780 O O . LEU A 1 95 ? -11.545 -4.843 8.100 1.00 90.88 95 LEU A O 1
ATOM 784 N N . TRP A 1 96 ? -13.271 -5.923 7.192 1.00 89.12 96 TRP A N 1
ATOM 785 C CA . TRP A 1 96 ? -12.515 -6.360 6.015 1.00 89.12 96 TRP A CA 1
ATOM 786 C C . TRP A 1 96 ? -11.998 -5.181 5.173 1.00 89.12 96 TRP A C 1
ATOM 788 O O . TRP A 1 96 ? 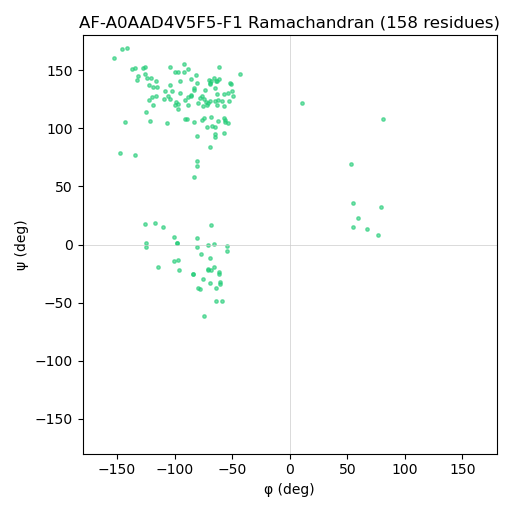-10.981 -5.331 4.504 1.00 89.12 96 TRP A O 1
ATOM 798 N N . SER A 1 97 ? -12.667 -4.028 5.245 1.00 89.94 97 SER A N 1
ATOM 799 C CA . SER A 1 97 ? -12.297 -2.773 4.586 1.00 89.94 97 SER A CA 1
ATOM 800 C C . SER A 1 97 ? -11.213 -1.978 5.324 1.00 89.94 97 SER A C 1
ATOM 802 O O . SER A 1 97 ? -10.907 -0.863 4.917 1.00 89.94 97 SER A O 1
ATOM 804 N N . CYS A 1 98 ? -10.628 -2.524 6.398 1.00 90.81 98 CYS A N 1
ATOM 805 C CA . CYS A 1 98 ? -9.511 -1.914 7.117 1.00 90.81 98 CYS A CA 1
ATOM 806 C C . CYS A 1 98 ? -8.387 -1.497 6.156 1.00 90.81 98 CYS A C 1
ATOM 808 O O . CYS A 1 98 ? -7.951 -2.291 5.323 1.00 90.81 98 CYS A O 1
ATOM 810 N N . THR A 1 99 ? -7.897 -0.265 6.300 1.00 93.06 99 THR A N 1
ATOM 811 C CA . THR A 1 99 ? -6.826 0.303 5.460 1.00 93.06 99 THR A CA 1
ATOM 812 C C . THR A 1 99 ? -5.517 0.488 6.224 1.00 93.06 99 THR A C 1
ATOM 814 O O . THR A 1 99 ? -4.621 1.210 5.782 1.00 93.06 99 THR A O 1
ATOM 817 N N . LEU A 1 100 ? -5.403 -0.151 7.392 1.00 92.62 100 LEU A N 1
ATOM 818 C CA . LEU A 1 100 ? -4.217 -0.087 8.234 1.00 92.62 100 LEU A CA 1
ATOM 819 C C . LEU A 1 100 ? -3.148 -1.078 7.778 1.00 92.62 100 LEU A C 1
ATOM 821 O O . LEU A 1 100 ? -3.380 -2.283 7.612 1.00 92.62 100 LEU A O 1
ATOM 825 N N . TYR A 1 101 ? -1.931 -0.560 7.697 1.00 90.62 101 TYR A N 1
ATOM 826 C CA . TYR A 1 101 ? -0.721 -1.310 7.435 1.00 90.62 101 TYR A CA 1
ATOM 827 C C . TYR A 1 101 ? 0.305 -1.073 8.536 1.00 90.62 101 TYR A C 1
ATOM 829 O O . TYR A 1 101 ? 0.456 0.026 9.065 1.00 90.62 101 TYR A O 1
ATOM 837 N N . GLU A 1 102 ? 1.039 -2.128 8.859 1.00 89.94 102 GLU A N 1
ATOM 838 C CA . GLU A 1 102 ? 2.197 -2.094 9.739 1.00 89.94 102 GLU A CA 1
ATOM 839 C C . GLU A 1 102 ? 3.457 -2.255 8.864 1.00 89.94 102 GLU A C 1
ATOM 841 O O . GLU A 1 102 ? 3.721 -3.355 8.356 1.00 89.94 102 GLU A O 1
ATOM 846 N N . PRO A 1 103 ? 4.218 -1.174 8.619 1.00 86.00 103 PRO A N 1
ATOM 847 C CA . PRO A 1 103 ? 5.469 -1.238 7.891 1.00 86.00 103 PRO A CA 1
ATOM 848 C C . PRO A 1 103 ? 6.573 -1.773 8.805 1.00 86.00 103 PRO A C 1
ATOM 850 O O . PRO A 1 103 ? 6.838 -1.249 9.884 1.00 86.00 103 PRO A O 1
ATOM 853 N N . GLN A 1 104 ? 7.244 -2.823 8.351 1.00 85.75 104 GLN A N 1
ATOM 854 C CA . GLN A 1 104 ? 8.341 -3.467 9.060 1.00 85.75 104 GLN A CA 1
ATOM 855 C C . GLN A 1 104 ? 9.605 -3.369 8.215 1.00 85.75 104 GLN A C 1
ATOM 857 O O . GLN A 1 104 ? 9.653 -3.876 7.092 1.00 85.75 104 GLN A O 1
ATOM 862 N N . LEU A 1 105 ? 10.632 -2.720 8.760 1.00 78.31 105 LEU A N 1
ATOM 863 C CA . LEU A 1 105 ? 11.948 -2.682 8.138 1.00 78.31 105 LEU A CA 1
ATOM 864 C C . LEU A 1 105 ? 12.572 -4.078 8.212 1.00 78.31 105 LEU A C 1
ATOM 866 O O . LEU A 1 105 ? 12.729 -4.656 9.287 1.00 78.31 105 LEU A O 1
ATOM 870 N N . VAL A 1 106 ? 12.937 -4.614 7.060 1.00 77.56 106 VAL A N 1
ATOM 871 C CA . VAL A 1 106 ? 13.826 -5.762 6.944 1.00 77.56 106 VAL A CA 1
ATOM 872 C C . VAL A 1 106 ? 15.228 -5.182 6.837 1.00 77.56 106 VAL A C 1
ATOM 874 O O . VAL A 1 106 ? 15.475 -4.329 5.986 1.00 77.56 106 VAL A O 1
ATOM 877 N N . GLN A 1 107 ? 16.127 -5.596 7.732 1.00 62.00 107 GLN A N 1
ATOM 878 C CA . GLN A 1 107 ? 17.511 -5.123 7.706 1.00 62.00 107 GLN A CA 1
ATOM 879 C C . GLN A 1 107 ? 18.102 -5.311 6.299 1.00 62.00 107 GLN A C 1
ATOM 881 O O . GLN A 1 107 ? 17.813 -6.333 5.661 1.00 62.00 107 GLN A O 1
ATOM 886 N N . PRO A 1 108 ? 18.882 -4.337 5.797 1.00 54.09 108 PRO A N 1
ATOM 887 C CA . PRO A 1 108 ? 19.497 -4.460 4.489 1.00 54.09 108 PRO A CA 1
ATOM 888 C C . PRO A 1 108 ? 20.381 -5.708 4.492 1.00 54.09 108 PRO A C 1
ATOM 890 O O . PRO A 1 108 ? 21.268 -5.851 5.332 1.00 54.09 108 PRO A O 1
ATOM 893 N N . GLN A 1 109 ? 20.135 -6.632 3.560 1.00 49.41 109 GLN A N 1
ATOM 894 C CA . GLN A 1 109 ? 21.230 -7.498 3.139 1.00 49.41 109 GLN A CA 1
ATOM 895 C C . GLN A 1 109 ? 22.265 -6.557 2.539 1.00 49.41 109 GLN A C 1
ATOM 897 O O . GLN A 1 109 ? 21.899 -5.772 1.671 1.00 49.41 109 GLN A O 1
ATOM 902 N N . ALA A 1 110 ? 23.497 -6.593 3.046 1.00 47.38 110 ALA A N 1
ATOM 903 C CA . ALA A 1 110 ? 24.592 -5.793 2.525 1.00 47.38 110 ALA A CA 1
ATOM 904 C C . ALA A 1 110 ? 24.777 -6.113 1.035 1.00 47.38 110 ALA A C 1
ATOM 906 O O . ALA A 1 110 ? 25.391 -7.114 0.674 1.00 47.38 110 ALA A O 1
ATOM 907 N N . ASP A 1 111 ? 24.180 -5.301 0.172 1.00 52.44 111 ASP A N 1
ATOM 908 C CA . ASP A 1 111 ? 24.511 -5.227 -1.233 1.00 52.44 111 ASP A CA 1
ATOM 909 C C . ASP A 1 111 ? 25.327 -3.954 -1.469 1.00 52.44 111 ASP A C 1
ATOM 911 O O . ASP A 1 111 ? 25.067 -2.886 -0.913 1.00 52.44 111 ASP A O 1
ATOM 915 N N . ASN A 1 112 ? 26.382 -4.090 -2.270 1.00 50.50 112 ASN A N 1
ATOM 916 C CA . ASN A 1 112 ? 27.409 -3.070 -2.499 1.00 50.50 112 ASN A CA 1
ATOM 917 C C . ASN A 1 112 ? 26.907 -1.825 -3.273 1.00 50.50 112 ASN A C 1
ATOM 919 O O . ASN A 1 112 ? 27.722 -1.077 -3.799 1.00 50.50 112 ASN A O 1
ATOM 923 N N . ASN A 1 113 ? 25.593 -1.591 -3.380 1.00 51.28 113 ASN A N 1
ATOM 924 C CA . ASN A 1 113 ? 24.998 -0.634 -4.324 1.00 51.28 113 ASN A CA 1
ATOM 925 C C . ASN A 1 113 ? 24.243 0.550 -3.680 1.00 51.28 113 ASN A C 1
ATOM 927 O O . ASN A 1 113 ? 23.439 1.208 -4.333 1.00 51.28 113 ASN A O 1
ATOM 931 N N . GLY A 1 114 ? 24.485 0.847 -2.403 1.00 50.53 114 GLY A N 1
ATOM 932 C CA . GLY A 1 114 ? 23.717 1.865 -1.680 1.00 50.53 114 GLY A CA 1
ATOM 933 C C . GLY A 1 114 ? 22.391 1.281 -1.189 1.00 50.53 114 GLY A C 1
ATOM 934 O O . GLY A 1 114 ? 21.486 0.974 -1.959 1.00 50.53 114 GLY A O 1
ATOM 935 N N . SER A 1 115 ? 22.294 1.069 0.120 1.00 55.00 115 SER A N 1
ATOM 936 C CA . SER A 1 115 ? 21.244 0.251 0.726 1.00 55.00 115 SER A CA 1
ATOM 937 C C . SER A 1 115 ? 19.853 0.883 0.586 1.00 55.00 115 SER A C 1
ATOM 939 O O . SER A 1 115 ? 19.481 1.766 1.359 1.00 55.00 115 SER A O 1
ATOM 941 N N . ILE A 1 116 ? 19.040 0.402 -0.359 1.00 62.72 116 ILE A N 1
ATOM 942 C CA . ILE A 1 116 ? 17.603 0.710 -0.379 1.00 62.72 116 ILE A CA 1
ATOM 943 C C . ILE A 1 116 ? 16.943 -0.079 0.766 1.00 62.72 116 ILE A C 1
ATOM 945 O O . ILE A 1 116 ? 17.054 -1.309 0.795 1.00 62.72 116 ILE A O 1
ATOM 949 N N . PRO A 1 117 ? 16.245 0.573 1.717 1.00 68.38 117 PRO A N 1
ATOM 950 C CA . PRO A 1 117 ? 15.627 -0.126 2.837 1.00 68.38 117 PRO A CA 1
ATOM 951 C C . PRO A 1 117 ? 14.544 -1.089 2.340 1.00 68.38 117 PRO A C 1
ATOM 953 O O . PRO A 1 117 ? 13.555 -0.690 1.722 1.00 68.38 117 PRO A O 1
ATOM 956 N N . LEU A 1 118 ? 14.714 -2.377 2.637 1.00 76.81 118 LEU A N 1
ATOM 957 C CA . LEU A 1 118 ? 13.711 -3.399 2.356 1.00 76.81 118 LEU A CA 1
ATOM 958 C C . LEU A 1 118 ? 12.579 -3.268 3.374 1.00 76.81 118 LEU A C 1
ATOM 960 O O . LEU A 1 118 ? 12.790 -3.436 4.569 1.00 76.81 118 LEU A O 1
ATOM 964 N N . ILE A 1 119 ? 11.360 -2.996 2.917 1.00 79.94 119 ILE A N 1
ATOM 965 C CA . ILE A 1 119 ? 10.193 -2.868 3.797 1.00 79.94 119 ILE A CA 1
ATOM 966 C C . ILE A 1 119 ? 9.201 -3.986 3.490 1.00 79.94 119 ILE A C 1
ATOM 968 O O . ILE A 1 119 ? 8.894 -4.281 2.334 1.00 79.94 119 ILE A O 1
ATOM 972 N N . ARG A 1 120 ? 8.672 -4.608 4.543 1.00 84.25 120 ARG A N 1
ATOM 973 C CA . ARG A 1 120 ? 7.507 -5.491 4.480 1.00 84.25 120 ARG A CA 1
ATOM 974 C C . ARG A 1 120 ? 6.304 -4.748 5.024 1.00 84.25 120 ARG A C 1
ATOM 976 O O . ARG A 1 120 ? 6.318 -4.280 6.153 1.00 84.25 120 ARG A O 1
ATOM 983 N N . LEU A 1 121 ? 5.249 -4.680 4.229 1.00 86.88 121 LEU A N 1
ATOM 984 C CA . LEU A 1 121 ? 3.981 -4.090 4.636 1.00 86.88 121 LEU A CA 1
ATOM 985 C C . LEU A 1 121 ? 3.048 -5.212 5.079 1.00 86.88 121 LEU A C 1
ATOM 987 O O . LEU A 1 121 ? 2.717 -6.096 4.284 1.00 86.88 121 LEU A O 1
ATOM 991 N N . ARG A 1 122 ? 2.652 -5.208 6.349 1.00 89.62 122 ARG A N 1
ATOM 992 C CA . ARG A 1 122 ? 1.685 -6.159 6.896 1.00 89.62 122 ARG A CA 1
ATOM 993 C C . ARG A 1 122 ? 0.312 -5.509 6.951 1.00 89.62 122 ARG A C 1
ATOM 995 O O . ARG A 1 122 ? 0.151 -4.477 7.583 1.00 89.62 122 ARG A O 1
ATOM 1002 N N . HIS A 1 123 ? -0.677 -6.116 6.308 1.00 89.50 123 HIS A N 1
ATOM 1003 C CA . HIS A 1 123 ? -2.069 -5.690 6.417 1.00 89.50 123 HIS A CA 1
ATOM 1004 C C . HIS A 1 123 ? -2.604 -6.068 7.801 1.00 89.50 123 HIS A C 1
ATOM 1006 O O . HIS A 1 123 ? -2.601 -7.255 8.141 1.00 89.50 123 HIS A O 1
ATOM 1012 N N . VAL A 1 124 ? -3.051 -5.092 8.594 1.00 89.81 124 VAL A N 1
ATOM 1013 C CA . VAL A 1 124 ? -3.362 -5.294 10.022 1.00 89.81 124 VAL A CA 1
ATOM 1014 C C . VAL A 1 124 ? -4.523 -6.268 10.216 1.00 89.81 124 VAL A C 1
ATOM 1016 O O . VAL A 1 124 ? -4.368 -7.252 10.936 1.00 89.81 124 VAL A O 1
ATOM 1019 N N . GLN A 1 125 ? -5.639 -6.083 9.502 1.00 89.62 125 GLN A N 1
ATOM 1020 C CA . GLN A 1 125 ? -6.822 -6.940 9.662 1.00 89.62 125 GLN A CA 1
ATOM 1021 C C . GLN A 1 125 ? -6.577 -8.402 9.262 1.00 89.62 125 GLN A C 1
ATOM 1023 O O . GLN A 1 125 ? -7.081 -9.336 9.890 1.00 89.62 125 GLN A O 1
ATOM 1028 N N . LEU A 1 126 ? -5.788 -8.625 8.208 1.00 85.31 126 LEU A N 1
ATOM 1029 C CA . LEU A 1 126 ? -5.457 -9.986 7.784 1.00 85.31 126 LEU A CA 1
ATOM 1030 C C . LEU A 1 126 ? -4.373 -10.572 8.695 1.00 85.31 126 LEU A C 1
ATOM 1032 O O . LEU A 1 126 ? -4.412 -11.758 9.021 1.00 85.31 126 LEU A O 1
ATOM 1036 N N . GLY A 1 127 ? -3.403 -9.750 9.095 1.00 86.88 127 GLY A N 1
ATOM 1037 C CA . GLY A 1 127 ? -2.134 -10.174 9.671 1.00 86.88 127 GLY A CA 1
ATOM 1038 C C . GLY A 1 127 ? -1.147 -10.706 8.624 1.00 86.88 127 GLY A C 1
ATOM 1039 O O . GLY A 1 127 ? -0.107 -11.240 9.003 1.00 86.88 127 GLY A O 1
ATOM 1040 N N . HIS A 1 128 ? -1.459 -10.569 7.330 1.00 86.19 128 HIS A N 1
ATOM 1041 C CA . HIS A 1 128 ? -0.658 -11.067 6.209 1.00 86.19 128 HIS A CA 1
ATOM 1042 C C . HIS A 1 128 ? 0.241 -9.972 5.632 1.00 86.19 128 HIS A C 1
ATOM 1044 O O . HIS A 1 128 ? -0.126 -8.800 5.591 1.00 86.19 128 HIS A O 1
ATOM 1050 N N . TYR A 1 129 ? 1.407 -10.369 5.127 1.00 86.06 129 TYR A N 1
ATOM 1051 C CA . TYR A 1 129 ? 2.296 -9.479 4.383 1.00 86.06 129 TYR A CA 1
ATOM 1052 C C . TYR A 1 129 ? 1.843 -9.327 2.933 1.00 86.06 129 TYR A C 1
ATOM 1054 O O . TYR A 1 129 ? 1.497 -10.326 2.294 1.00 86.06 129 TYR A O 1
ATOM 1062 N N . LEU A 1 130 ? 1.921 -8.102 2.408 1.00 82.06 130 LEU A N 1
ATOM 1063 C CA . LEU A 1 130 ? 1.789 -7.842 0.980 1.00 82.06 130 LEU A CA 1
ATOM 1064 C C . LEU A 1 130 ? 2.847 -8.651 0.229 1.00 82.06 130 LEU A C 1
ATOM 1066 O O . LEU A 1 130 ? 4.034 -8.638 0.564 1.00 82.06 130 LEU A O 1
ATOM 1070 N N . LYS A 1 131 ? 2.403 -9.376 -0.792 1.00 75.19 131 LYS A N 1
ATOM 1071 C CA . LYS A 1 131 ? 3.268 -10.124 -1.697 1.00 75.19 131 LYS A CA 1
ATOM 1072 C C . LYS A 1 131 ? 2.851 -9.806 -3.117 1.00 75.19 131 LYS A C 1
ATOM 1074 O O . LYS A 1 131 ? 1.662 -9.679 -3.391 1.00 75.19 131 LYS A O 1
ATOM 1079 N N . LEU A 1 132 ? 3.835 -9.748 -4.011 1.00 69.38 132 LEU A N 1
ATOM 1080 C CA . LEU A 1 132 ? 3.577 -9.837 -5.440 1.00 69.38 132 LEU A CA 1
ATOM 1081 C C . LEU A 1 132 ? 2.838 -11.153 -5.697 1.00 69.38 132 LEU A C 1
ATOM 1083 O O . LEU A 1 132 ? 3.424 -12.232 -5.559 1.00 69.38 132 LEU A O 1
ATOM 1087 N N . LEU A 1 133 ? 1.557 -11.050 -6.031 1.00 61.75 133 LEU A N 1
ATOM 1088 C CA . LEU A 1 133 ? 0.795 -12.162 -6.560 1.00 61.75 133 LEU A CA 1
ATOM 1089 C C . LEU A 1 133 ? 0.963 -12.111 -8.077 1.00 61.75 133 LEU A C 1
ATOM 1091 O O . LEU A 1 133 ? 0.455 -11.205 -8.730 1.00 61.75 133 LEU A O 1
ATOM 1095 N N . SER A 1 134 ? 1.723 -13.052 -8.631 1.00 51.06 134 SER A N 1
ATOM 1096 C CA . SER A 1 134 ? 1.631 -13.318 -10.062 1.00 51.06 134 SER A CA 1
ATOM 1097 C C . SER A 1 134 ? 0.326 -14.081 -10.263 1.00 51.06 134 SER A C 1
ATOM 1099 O O . SER A 1 134 ? 0.213 -15.228 -9.814 1.00 51.06 134 SER A O 1
ATOM 1101 N N . ALA A 1 135 ? -0.680 -13.439 -10.860 1.00 46.28 135 ALA A N 1
ATOM 1102 C CA . ALA A 1 135 ? -1.747 -14.194 -11.500 1.00 46.28 135 ALA A CA 1
ATOM 1103 C C . ALA A 1 135 ? -1.047 -15.090 -12.526 1.00 46.28 135 ALA A C 1
ATOM 1105 O O . ALA A 1 135 ? -0.287 -14.593 -13.356 1.00 46.28 135 ALA A O 1
ATOM 1106 N N . HIS A 1 136 ? -1.176 -16.410 -12.384 1.00 37.75 136 HIS A N 1
ATOM 1107 C CA . HIS A 1 136 ? -0.510 -17.329 -13.300 1.00 37.75 136 HIS A CA 1
ATOM 1108 C C . HIS A 1 136 ? -0.903 -16.953 -14.737 1.00 37.75 136 HIS A C 1
ATOM 1110 O O . HIS A 1 136 ? -2.102 -16.837 -14.996 1.00 37.75 136 HIS A O 1
ATOM 1116 N N . PRO A 1 137 ? 0.053 -16.796 -15.672 1.00 38.47 137 PRO A N 1
ATOM 1117 C CA . PRO A 1 137 ? -0.241 -16.328 -17.027 1.00 38.47 137 PRO A CA 1
ATOM 1118 C C . PRO A 1 137 ? -1.097 -17.300 -17.861 1.00 38.47 137 PRO A C 1
ATOM 1120 O O . PRO A 1 137 ? -1.409 -16.983 -18.999 1.00 38.47 137 PRO A O 1
ATOM 1123 N N . ASN A 1 138 ? -1.505 -18.453 -17.312 1.00 34.75 138 ASN A N 1
ATOM 1124 C CA . ASN A 1 138 ? -2.145 -19.531 -18.067 1.00 34.75 138 ASN A CA 1
ATOM 1125 C C . ASN A 1 138 ? -3.500 -20.030 -17.544 1.00 34.75 138 ASN A C 1
ATOM 1127 O O . ASN A 1 138 ? -3.930 -21.098 -17.965 1.00 34.75 138 ASN A O 1
ATOM 1131 N N . HIS A 1 139 ? -4.223 -19.301 -16.688 1.00 34.62 139 HIS A N 1
ATOM 1132 C CA . HIS A 1 139 ? -5.610 -19.691 -16.394 1.00 34.62 139 HIS A CA 1
ATOM 1133 C C . HIS A 1 139 ? -6.549 -18.492 -16.206 1.00 34.62 139 HIS A C 1
ATOM 1135 O O . HIS A 1 139 ? -6.550 -17.900 -15.129 1.00 34.62 139 HIS A O 1
ATOM 1141 N N . PRO A 1 140 ? -7.426 -18.192 -17.187 1.00 35.91 140 PRO A N 1
ATOM 1142 C CA . PRO A 1 140 ? -8.483 -17.190 -17.027 1.00 35.91 140 PRO A CA 1
ATOM 1143 C C . PRO A 1 140 ? -9.619 -17.638 -16.086 1.00 35.91 140 PRO A C 1
ATOM 1145 O O . PRO A 1 140 ? -10.550 -16.882 -15.844 1.00 35.91 140 PRO A O 1
ATOM 1148 N N . HIS A 1 141 ? -9.556 -18.849 -15.518 1.00 33.16 141 HIS A N 1
ATOM 1149 C CA . HIS A 1 141 ? -10.575 -19.373 -14.608 1.00 33.16 141 HIS A CA 1
ATOM 1150 C C . HIS A 1 141 ? -9.960 -20.300 -13.550 1.00 33.16 141 HIS A C 1
ATOM 1152 O O . HIS A 1 141 ? -10.071 -21.516 -13.666 1.00 33.16 141 HIS A O 1
ATOM 1158 N N . LEU A 1 142 ? -9.326 -19.777 -12.496 1.00 35.66 142 LEU A N 1
ATOM 1159 C CA . LEU A 1 142 ? -8.972 -20.602 -11.328 1.00 35.66 142 LEU A CA 1
ATOM 1160 C C . LEU A 1 142 ? -9.315 -19.904 -10.009 1.00 35.66 142 LEU A C 1
ATOM 1162 O O . LEU A 1 142 ? -8.476 -19.381 -9.281 1.00 35.66 142 LEU A O 1
ATOM 1166 N N . ARG A 1 143 ? -10.624 -19.959 -9.737 1.00 36.97 143 ARG A N 1
ATOM 1167 C CA . ARG A 1 143 ? -11.254 -20.350 -8.469 1.00 36.97 143 ARG A CA 1
ATOM 1168 C C . ARG A 1 143 ? -10.303 -20.493 -7.272 1.00 36.97 143 ARG A C 1
ATOM 1170 O O . ARG A 1 143 ? -9.494 -21.411 -7.207 1.00 36.97 143 ARG A O 1
ATOM 1177 N N . HIS A 1 144 ? -10.605 -19.713 -6.237 1.00 36.12 144 HIS A N 1
ATOM 1178 C CA . HIS A 1 144 ? -10.473 -20.117 -4.838 1.00 36.12 144 HIS A CA 1
ATOM 1179 C C . HIS A 1 144 ? -9.097 -20.657 -4.415 1.00 36.12 144 HIS A C 1
ATOM 1181 O O . HIS A 1 144 ? -8.993 -21.792 -3.955 1.00 36.12 144 HIS A O 1
ATOM 1187 N N . SER A 1 145 ? -8.066 -19.811 -4.365 1.00 30.95 145 SER A N 1
ATOM 1188 C CA . SER A 1 145 ? -7.017 -20.032 -3.355 1.00 30.95 145 SER A CA 1
ATOM 1189 C C . SER A 1 145 ? -7.446 -19.422 -2.016 1.00 30.95 145 SER A C 1
ATOM 1191 O O . SER A 1 145 ? -6.781 -18.578 -1.420 1.00 30.95 145 SER A O 1
ATOM 1193 N N . ILE A 1 146 ? -8.598 -19.893 -1.521 1.00 40.12 146 ILE A N 1
ATOM 1194 C CA . ILE A 1 146 ? -8.980 -19.730 -0.126 1.00 40.12 146 ILE A CA 1
ATOM 1195 C C . ILE A 1 146 ? -7.955 -20.540 0.675 1.00 40.12 146 ILE A C 1
ATOM 1197 O O . ILE A 1 146 ? -8.125 -21.738 0.899 1.00 40.12 146 ILE A O 1
ATOM 1201 N N . ARG A 1 147 ? -6.890 -19.906 1.168 1.00 32.59 147 ARG A N 1
ATOM 1202 C CA . ARG A 1 147 ? -6.243 -20.412 2.382 1.00 32.59 147 ARG A CA 1
ATOM 1203 C C . ARG A 1 147 ? -7.247 -20.147 3.503 1.00 32.59 147 ARG A C 1
ATOM 1205 O O . ARG A 1 147 ? -7.219 -19.106 4.156 1.00 32.59 147 ARG A O 1
ATOM 1212 N N . ARG A 1 148 ? -8.208 -21.067 3.657 1.00 34.75 148 ARG A N 1
ATOM 1213 C CA . ARG A 1 148 ? -9.186 -21.040 4.745 1.00 34.75 148 ARG A CA 1
ATOM 1214 C C . ARG A 1 148 ? -8.365 -20.925 6.019 1.00 34.75 148 ARG A C 1
ATOM 1216 O O . ARG A 1 148 ? -7.493 -21.762 6.256 1.00 34.75 148 ARG A O 1
ATOM 1223 N N . ARG A 1 149 ? -8.617 -19.894 6.834 1.00 34.31 149 ARG A N 1
ATOM 1224 C CA . ARG A 1 149 ? -8.236 -19.975 8.247 1.00 34.31 149 ARG A CA 1
ATOM 1225 C C . ARG A 1 149 ? -8.777 -21.324 8.732 1.00 34.31 149 ARG A C 1
ATOM 1227 O O . ARG A 1 149 ? -9.966 -21.573 8.512 1.00 34.31 149 ARG A O 1
ATOM 1234 N N . PRO A 1 150 ? -7.977 -22.197 9.360 1.00 35.03 150 PRO A N 1
ATOM 1235 C CA . PRO A 1 150 ? -8.571 -23.272 10.123 1.00 35.03 150 PRO A CA 1
ATOM 1236 C C . PRO A 1 150 ? -9.372 -22.576 11.223 1.00 35.03 150 PRO A C 1
ATOM 1238 O O .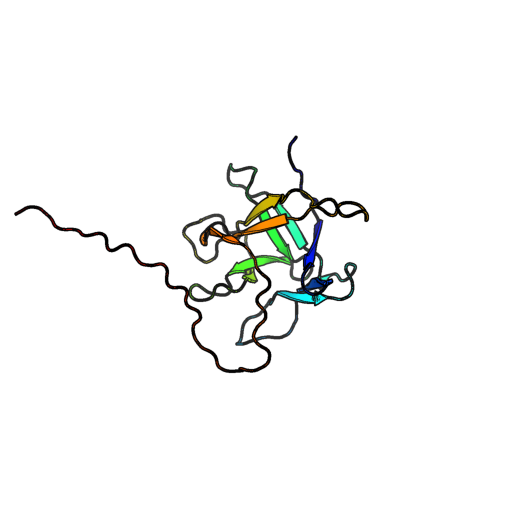 PRO A 1 150 ? -8.811 -21.959 12.130 1.00 35.03 150 PRO A O 1
ATOM 1241 N N . GLN A 1 151 ? -10.699 -22.575 11.083 1.00 42.34 151 GLN A N 1
ATOM 1242 C CA . GLN A 1 151 ? -11.600 -22.231 12.168 1.00 42.34 151 GLN A CA 1
ATOM 1243 C C . GLN A 1 151 ? -11.232 -23.188 13.300 1.00 42.34 151 GLN A C 1
ATOM 1245 O O . GLN A 1 151 ? -11.516 -24.384 13.229 1.00 42.34 151 GLN A O 1
ATOM 1250 N N . ARG A 1 152 ? -10.538 -22.684 14.327 1.00 41.50 152 ARG A N 1
ATOM 1251 C CA . ARG A 1 152 ? -10.434 -23.389 15.599 1.00 41.50 152 ARG A CA 1
ATOM 1252 C C . ARG A 1 152 ? -11.869 -23.627 16.049 1.00 41.50 152 ARG A C 1
ATOM 1254 O O . ARG A 1 152 ? -12.556 -22.679 16.430 1.00 41.50 152 ARG A O 1
ATOM 1261 N N . ARG A 1 153 ? -12.323 -24.880 15.957 1.00 41.41 153 ARG A N 1
ATOM 1262 C CA . ARG A 1 153 ? -13.535 -25.348 16.619 1.00 41.41 153 ARG A CA 1
ATOM 1263 C C . ARG A 1 153 ? -13.382 -24.985 18.092 1.00 41.41 153 ARG A C 1
ATOM 1265 O O . ARG A 1 153 ? -12.599 -25.605 18.806 1.00 41.41 153 ARG A O 1
ATOM 1272 N N . ARG A 1 154 ? -14.095 -23.951 18.540 1.00 45.34 154 ARG A N 1
ATOM 1273 C CA . ARG A 1 154 ? -14.416 -23.813 19.957 1.00 45.34 154 ARG A CA 1
ATOM 1274 C C . ARG A 1 154 ? -15.314 -25.002 20.267 1.00 45.34 154 ARG A C 1
ATOM 1276 O O . ARG A 1 154 ? -16.482 -25.006 19.892 1.00 45.34 154 ARG A O 1
ATOM 1283 N N . HIS A 1 155 ? -14.743 -26.037 20.874 1.00 46.62 155 HIS A N 1
ATOM 1284 C CA . HIS A 1 155 ? -15.537 -27.028 21.578 1.00 46.62 155 HIS A CA 1
ATOM 1285 C C . HIS A 1 155 ? -16.190 -26.308 22.756 1.00 46.62 155 HIS A C 1
ATOM 1287 O O . HIS A 1 155 ? -15.600 -26.156 23.819 1.00 46.62 155 HIS A O 1
ATOM 1293 N N . HIS A 1 156 ? -17.405 -25.821 22.531 1.00 49.44 156 HIS A N 1
ATOM 1294 C CA . HIS A 1 156 ? -18.365 -25.663 23.603 1.00 49.44 156 HIS A CA 1
ATOM 1295 C C . HIS A 1 156 ? -18.882 -27.073 23.898 1.00 49.44 156 HIS A C 1
ATOM 1297 O O . HIS A 1 156 ? -19.611 -27.655 23.096 1.00 49.44 156 HIS A O 1
ATOM 1303 N N . ARG A 1 157 ? -18.468 -27.654 25.020 1.00 46.81 157 ARG A N 1
ATOM 1304 C CA . ARG A 1 157 ? -19.312 -28.614 25.729 1.00 46.81 157 ARG A CA 1
ATOM 1305 C C . ARG A 1 157 ? -19.511 -28.066 27.127 1.00 46.81 157 ARG A C 1
ATOM 1307 O O . ARG A 1 157 ? -18.572 -27.987 27.911 1.00 46.81 157 ARG A O 1
ATOM 1314 N N . SER A 1 158 ? -20.730 -27.581 27.333 1.00 53.84 158 SER A N 1
ATOM 1315 C CA . SER A 1 158 ? -21.299 -27.286 28.635 1.00 53.84 158 SER A CA 1
ATOM 1316 C C . SER A 1 158 ? -21.388 -28.552 29.475 1.00 53.84 158 SER A C 1
ATOM 1318 O O . SER A 1 158 ? -21.511 -29.659 28.951 1.00 53.84 158 SER A O 1
ATOM 1320 N N . PHE A 1 159 ? -21.337 -28.299 30.775 1.00 42.94 159 PHE A N 1
ATOM 1321 C CA . PHE A 1 159 ? -21.714 -29.154 31.885 1.00 42.94 159 PHE A CA 1
ATOM 1322 C C . PHE A 1 159 ? -23.029 -29.913 31.669 1.00 42.94 159 PHE A C 1
ATOM 1324 O O . PHE A 1 159 ? -23.976 -29.383 31.082 1.00 42.94 159 PHE A O 1
ATOM 1331 N N . GLY A 1 160 ? -23.050 -31.117 32.234 1.00 49.38 160 GLY A N 1
ATOM 1332 C CA . GLY A 1 160 ? -24.188 -31.992 32.486 1.00 49.38 160 GLY A CA 1
ATOM 1333 C C . GLY A 1 160 ? -23.676 -33.168 33.293 1.00 49.38 160 GLY A C 1
ATOM 1334 O O . GLY A 1 160 ? -22.957 -33.984 32.678 1.00 49.38 160 GLY A O 1
#

Secondary structure (DSSP, 8-state):
------SEE-PBPTTT-PEEEE----BTTB-SBEEEEES-TT-GGG-EEEEE-SSS-TT-EEEEETTT--EEEES-SS---EEEEESS----TTSTT--EEEEEEEPPP--TT--PPEEEEEETTT-PBP------TT-S--------------------

Solvent-accessible surface area (backbone atoms only — not comparable to full-atom values): 9904 Å² total; per-residue (Å²): 137,84,88,77,75,65,56,62,49,66,53,67,41,91,89,77,73,17,24,36,17,59,43,92,62,63,60,95,83,39,64,36,34,62,40,68,73,29,90,52,80,85,38,59,47,21,32,30,31,55,40,78,44,86,58,92,51,91,63,36,26,31,44,28,35,64,64,80,66,13,26,39,17,39,70,40,86,90,46,88,50,61,14,43,62,30,83,62,89,32,81,53,57,86,42,64,63,25,23,39,27,37,71,39,81,43,78,64,75,93,53,101,77,70,82,70,80,42,69,46,44,26,36,56,54,79,69,43,65,74,66,93,75,77,75,65,96,82,56,101,78,72,80,80,86,69,80,67,74,80,74,78,77,76,81,82,76,79,90,131

Foldseek 3Di:
DDDDDDQKDWDADPPPRAIWFFDCDQQPNQHAAIARPHPDCPDLRRMKGWAQDPPPPRQKTWIARSPPRATWAASDPQDPGTGSPHNDADCPLCDNRHRIWGKDWDPFPDDPPPTDTDIWIARRNVRDTDDRDDPPPPDSDDDDPPPDDPPPPPPDDDDD

pLDDT: mean 73.29, std 18.92, range [30.95, 93.25]

Mean predicted aligned error: 11.77 Å

Sequence (160 aa):
MAFQLPRFFALKSKKNEKHLQYIHQDIEKLHGILQFSGDNVVSPYAQFQMVAATSCNRRLVHIRSCYNNKYLARADKDHWWIVAGADEPQEDQSLWSCTLYEPQLVQPQADNNGSIPLIRLRHVQLGHYLKLLSAHPNHPHLRHSIRRRPQRRRHHRSFG

Radius of gyration: 17.78 Å; Cα contacts (8 Å, |Δi|>4): 281; chains: 1; bounding box: 52×43×51 Å